Protein AF-A0A2V6MK51-F1 (afdb_monomer)

pLDDT: mean 79.99, std 15.11, range [35.91, 93.44]

Sequence (90 aa):
MAKEKPDLVYGTLDMLILKALQHDPRHGLAIADRIQQMSQDILRVEWGVSDNNRKARYYKLTSAGRKQLAAEKDHWLRITKGIDLVLSGT

Mean predicted aligned error: 8.59 Å

Nearest PDB structures (foldseek):
  6abq-assembly1_B  TM=6.740E-01  e=8.407E-03  Listeria monocytogenes
  4esb-assembly1_A-2  TM=6.647E-01  e=1.722E-02  Bacillus cereus ATCC 14579
  3hhh-assembly1_B  TM=6.522E-01  e=3.306E-02  Enterococcus faecalis
  4cdg-assembly1_A  TM=5.332E-01  e=4.789E-01  Homo sapiens
  3we3-assembly1_A  TM=4.317E-01  e=2.338E-01  Homo sapiens

Secondary structure (DSSP, 8-state):
-----------HHHHHHHHHHSSS---HHHHHHHHHHHTTTSEEEEEEE-TTS-EEEEEEE-HHHHHHHHHHHHHHHHHHHHHHHHHT--

Solvent-accessible surface area (backbone atoms only — not comparable to full-atom values): 5464 Å² total; per-residue (Å²): 131,88,77,79,74,75,94,60,84,75,46,73,66,56,54,42,52,50,64,55,42,70,85,48,94,68,56,71,68,59,42,50,56,44,40,41,68,73,43,75,63,23,43,45,77,43,83,45,71,41,98,84,76,40,85,39,82,43,81,41,71,29,77,59,24,51,52,50,53,51,52,54,51,53,50,50,55,50,51,52,50,53,49,48,54,59,69,70,65,118

Foldseek 3Di:
DDPPDDPDPQDPLNVLQCVLPVPHDDDPVSSVVSCVVVVVQQWDWDWDQDPVRDIDIDIDGDPVVVVVVVVVVVVVVVVVVVVCCVVVPD

Structure (mmCIF, N/CA/C/O backbone):
data_AF-A0A2V6MK51-F1
#
_entry.id   AF-A0A2V6MK51-F1
#
loop_
_atom_site.group_PDB
_atom_site.id
_atom_site.type_symbol
_atom_site.label_atom_id
_atom_site.label_alt_id
_atom_site.label_comp_id
_atom_site.label_asym_id
_atom_site.label_entity_id
_atom_site.label_seq_id
_atom_site.pdbx_PDB_ins_code
_atom_site.Cartn_x
_atom_site.Cartn_y
_atom_site.Cartn_z
_atom_site.occupancy
_atom_site.B_iso_or_equiv
_atom_site.auth_seq_id
_atom_site.auth_comp_id
_atom_site.auth_asym_id
_atom_site.auth_atom_id
_atom_site.pdbx_PDB_model_num
ATOM 1 N N . MET A 1 1 ? -0.843 -31.183 15.888 1.00 38.62 1 MET A N 1
ATOM 2 C CA . MET A 1 1 ? -0.132 -30.007 16.431 1.00 38.62 1 MET A CA 1
ATOM 3 C C . MET A 1 1 ? -0.908 -28.772 16.025 1.00 38.62 1 MET A C 1
ATOM 5 O O . MET A 1 1 ? -1.160 -28.604 14.836 1.00 38.62 1 MET A O 1
ATOM 9 N N . ALA A 1 2 ? -1.396 -28.008 17.001 1.00 42.25 2 ALA A N 1
ATOM 10 C CA . ALA A 1 2 ? -2.204 -26.822 16.756 1.00 42.25 2 ALA A CA 1
ATOM 11 C C . ALA A 1 2 ? -1.356 -25.778 16.025 1.00 42.25 2 ALA A C 1
ATOM 13 O O . ALA A 1 2 ? -0.287 -25.400 16.496 1.00 42.25 2 ALA A O 1
ATOM 14 N N . LYS A 1 3 ? -1.811 -25.351 14.847 1.00 37.09 3 LYS A N 1
ATOM 15 C CA . LYS A 1 3 ? -1.250 -24.187 14.172 1.00 37.09 3 LYS A CA 1
ATOM 16 C C . LYS A 1 3 ? -2.061 -23.005 14.678 1.00 37.09 3 LYS A C 1
ATOM 18 O O . LYS A 1 3 ? -3.126 -22.724 14.130 1.00 37.09 3 LYS A O 1
ATOM 23 N N . GLU A 1 4 ? -1.618 -22.410 15.781 1.00 40.84 4 GLU A N 1
ATOM 24 C CA . GLU A 1 4 ? -2.156 -21.129 16.232 1.00 40.84 4 GLU A CA 1
ATOM 25 C C . GLU A 1 4 ? -2.069 -20.162 15.050 1.00 40.84 4 GLU A C 1
ATOM 27 O O . GLU A 1 4 ? -0.994 -19.899 14.502 1.00 40.84 4 GLU A O 1
ATOM 32 N N . LYS A 1 5 ? -3.237 -19.740 14.560 1.00 38.09 5 LYS A N 1
ATOM 33 C CA . LYS A 1 5 ? -3.318 -18.661 13.583 1.00 38.09 5 LYS A CA 1
ATOM 34 C C . LYS A 1 5 ? -2.969 -17.397 14.354 1.00 38.09 5 LYS A C 1
ATOM 36 O O . LYS A 1 5 ? -3.576 -17.178 15.398 1.00 38.09 5 LYS A O 1
ATOM 41 N N . PRO A 1 6 ? -2.008 -16.595 13.885 1.00 35.91 6 PRO A N 1
ATOM 42 C CA . PRO A 1 6 ? -1.651 -15.396 14.608 1.00 35.91 6 PRO A CA 1
ATOM 43 C C . PRO A 1 6 ? -2.873 -14.477 14.631 1.00 35.91 6 PRO A C 1
ATOM 45 O O . PRO A 1 6 ? -3.488 -14.251 13.583 1.00 35.91 6 PRO A O 1
ATOM 48 N N . ASP A 1 7 ? -3.179 -13.934 15.810 1.00 40.69 7 ASP A N 1
ATOM 49 C CA . ASP A 1 7 ? -4.046 -12.768 16.039 1.00 40.69 7 ASP A CA 1
ATOM 50 C C . ASP A 1 7 ? -3.414 -11.499 15.431 1.00 40.69 7 ASP A C 1
ATOM 52 O O . ASP A 1 7 ? -3.309 -10.439 16.046 1.00 40.69 7 ASP A O 1
ATOM 56 N N . LEU A 1 8 ? -2.917 -11.614 14.201 1.00 40.25 8 LEU A N 1
ATOM 57 C CA . LEU A 1 8 ? -2.378 -10.511 13.442 1.00 40.25 8 LEU A CA 1
ATOM 58 C C . LEU A 1 8 ? -3.563 -9.821 12.782 1.00 40.25 8 LEU A C 1
ATOM 60 O O . LEU A 1 8 ? -4.261 -10.405 11.952 1.00 40.25 8 LEU A O 1
ATOM 64 N N . VAL A 1 9 ? -3.769 -8.558 13.136 1.00 49.22 9 VAL A N 1
ATOM 65 C CA . VAL A 1 9 ? -4.517 -7.610 12.313 1.00 49.22 9 VAL A CA 1
ATOM 66 C C . VAL A 1 9 ? -3.799 -7.567 10.965 1.00 49.22 9 VAL A C 1
ATOM 68 O O . VAL A 1 9 ? -2.823 -6.840 10.802 1.00 49.22 9 VAL A O 1
ATOM 71 N N . TYR A 1 10 ? -4.194 -8.439 10.034 1.00 47.81 10 TYR A N 1
ATOM 72 C CA . TYR A 1 10 ? -3.556 -8.540 8.728 1.00 47.81 10 TYR A CA 1
ATOM 73 C C . TYR A 1 10 ? -3.632 -7.170 8.062 1.00 47.81 10 TYR A C 1
ATOM 75 O O . TYR A 1 10 ? -4.723 -6.661 7.792 1.00 47.81 10 TYR A O 1
ATOM 83 N N . GLY A 1 11 ? -2.474 -6.556 7.826 1.00 64.62 11 GLY A N 1
ATOM 84 C CA . GLY A 1 11 ? -2.420 -5.263 7.162 1.00 64.62 11 GLY A CA 1
ATOM 85 C C . GLY A 1 11 ? -2.939 -5.366 5.727 1.00 64.62 11 GLY A C 1
ATOM 86 O O . GLY A 1 11 ? -2.906 -6.432 5.105 1.00 64.62 11 GLY A O 1
ATOM 87 N N . THR A 1 12 ? -3.362 -4.237 5.154 1.00 70.06 12 THR A N 1
ATOM 88 C CA . THR A 1 12 ? -3.787 -4.159 3.746 1.00 70.06 12 THR A CA 1
ATOM 89 C C . THR A 1 12 ? -2.714 -4.723 2.809 1.00 70.06 12 THR A C 1
ATOM 91 O O . THR A 1 12 ? -3.039 -5.437 1.868 1.00 70.06 12 THR A O 1
ATOM 94 N N . LEU A 1 13 ? -1.426 -4.488 3.093 1.00 74.56 13 LEU A N 1
ATOM 95 C CA . LEU A 1 13 ? -0.324 -5.024 2.290 1.00 74.56 13 LEU A CA 1
ATOM 96 C C . LEU A 1 13 ? -0.246 -6.557 2.332 1.00 74.56 13 LEU A C 1
ATOM 98 O O . LEU A 1 13 ? -0.115 -7.176 1.277 1.00 74.56 13 LEU A O 1
ATOM 102 N N . ASP A 1 14 ? -0.378 -7.168 3.509 1.00 78.81 14 ASP A N 1
ATOM 103 C CA . ASP A 1 14 ? -0.343 -8.628 3.648 1.00 78.81 14 ASP A CA 1
ATOM 104 C C . ASP A 1 14 ? -1.506 -9.264 2.890 1.00 78.81 14 ASP A C 1
ATOM 106 O O . ASP A 1 14 ? -1.321 -10.236 2.161 1.00 78.81 14 ASP A O 1
ATOM 110 N N . MET A 1 15 ? -2.693 -8.657 2.966 1.00 84.44 15 MET A N 1
ATOM 111 C CA . MET A 1 15 ? -3.852 -9.097 2.190 1.00 84.44 15 MET A CA 1
ATOM 112 C C . MET A 1 15 ? -3.644 -8.952 0.679 1.00 84.44 15 MET A C 1
ATOM 114 O O . MET A 1 15 ? -4.053 -9.830 -0.085 1.00 84.44 15 MET A O 1
ATOM 118 N N . LEU A 1 16 ? -2.969 -7.893 0.225 1.00 83.19 16 LEU A N 1
ATOM 119 C CA . LEU A 1 16 ? -2.613 -7.734 -1.186 1.00 83.19 16 LEU A CA 1
ATOM 120 C C . LEU A 1 16 ? -1.589 -8.785 -1.639 1.00 83.19 16 LEU A C 1
ATOM 122 O O . LEU A 1 16 ? -1.729 -9.321 -2.737 1.00 83.19 16 LEU A O 1
ATOM 126 N N . ILE A 1 17 ? -0.603 -9.122 -0.802 1.00 86.31 17 ILE A N 1
ATOM 127 C CA . ILE A 1 17 ? 0.377 -10.181 -1.085 1.00 86.31 17 ILE A CA 1
ATOM 128 C C . ILE A 1 17 ? -0.315 -11.546 -1.144 1.00 86.31 17 ILE A C 1
ATOM 130 O O . ILE A 1 17 ? -0.140 -12.274 -2.121 1.00 86.31 17 ILE A O 1
ATOM 134 N N . LEU A 1 18 ? -1.153 -11.878 -0.157 1.00 89.06 18 LEU A N 1
ATOM 135 C CA . LEU A 1 18 ? -1.911 -13.133 -0.131 1.00 89.06 18 LEU A CA 1
ATOM 136 C C . LEU A 1 18 ? -2.796 -13.271 -1.373 1.00 89.06 18 LEU A C 1
ATOM 138 O O . LEU A 1 18 ? -2.773 -14.299 -2.044 1.00 89.06 18 LEU A O 1
ATOM 142 N N . LYS A 1 19 ? -3.517 -12.209 -1.743 1.00 85.38 19 LYS A N 1
ATOM 143 C CA . LYS A 1 19 ? -4.364 -12.198 -2.940 1.00 85.38 19 LYS A CA 1
ATOM 144 C C . LYS A 1 19 ? -3.556 -12.214 -4.244 1.00 85.38 19 LYS A C 1
ATOM 146 O O . LYS A 1 19 ? -4.029 -12.752 -5.244 1.00 85.38 19 LYS A O 1
ATOM 151 N N . ALA A 1 20 ? -2.330 -11.690 -4.257 1.00 88.56 20 ALA A N 1
ATOM 152 C CA . ALA A 1 20 ? -1.418 -11.854 -5.389 1.00 88.56 20 ALA A CA 1
ATOM 153 C C . ALA A 1 20 ? -0.942 -13.311 -5.539 1.00 88.56 20 ALA A C 1
ATOM 155 O O . ALA A 1 20 ? -0.780 -13.785 -6.662 1.00 88.56 20 ALA A O 1
ATOM 156 N N . LEU A 1 21 ? -0.767 -14.027 -4.428 1.00 93.06 21 LEU A N 1
ATOM 157 C CA . LEU A 1 21 ? -0.286 -15.411 -4.381 1.00 93.06 21 LEU A CA 1
ATOM 158 C C . LEU A 1 21 ? -1.401 -16.469 -4.389 1.00 93.06 21 LEU A C 1
ATOM 160 O O . LEU A 1 21 ? -1.102 -17.657 -4.397 1.00 93.06 21 LEU A O 1
ATOM 164 N N . GLN A 1 22 ? -2.676 -16.067 -4.415 1.00 93.44 22 GLN A N 1
ATOM 165 C CA . GLN A 1 22 ? -3.816 -16.973 -4.199 1.00 93.44 22 GLN A CA 1
ATOM 166 C C . GLN A 1 22 ? -3.958 -18.112 -5.224 1.00 93.44 22 GLN A C 1
ATOM 168 O O . GLN A 1 22 ? -4.690 -19.063 -4.969 1.00 93.44 22 GLN A O 1
ATOM 173 N N . HIS A 1 23 ? -3.325 -17.993 -6.393 1.00 86.00 23 HIS A N 1
ATOM 174 C CA . HIS A 1 23 ? -3.422 -18.984 -7.468 1.00 86.00 23 HIS A CA 1
ATOM 175 C C . HIS A 1 23 ? -2.125 -19.771 -7.657 1.00 86.00 23 HIS A C 1
ATOM 177 O O . HIS A 1 23 ? -2.181 -20.988 -7.744 1.00 86.00 23 HIS A O 1
ATOM 183 N N . ASP A 1 24 ? -0.976 -19.091 -7.662 1.00 88.00 24 ASP A N 1
ATOM 184 C CA . ASP A 1 24 ? 0.333 -19.689 -7.933 1.00 88.00 24 ASP A CA 1
ATOM 185 C C . ASP A 1 24 ? 1.444 -18.908 -7.213 1.00 88.00 24 ASP A C 1
ATOM 187 O O . ASP A 1 24 ? 1.289 -17.696 -6.987 1.00 88.00 24 ASP A O 1
ATOM 191 N N . PRO A 1 25 ? 2.596 -19.542 -6.912 1.00 92.94 25 PRO A N 1
ATOM 192 C CA . PRO A 1 25 ? 3.797 -18.829 -6.493 1.00 92.94 25 PRO A CA 1
ATOM 193 C C . PRO A 1 25 ? 4.207 -17.778 -7.535 1.00 92.94 25 PRO A C 1
ATOM 195 O O . PRO A 1 25 ? 4.283 -18.061 -8.730 1.00 92.94 25 PRO A O 1
ATOM 198 N N . ARG A 1 26 ? 4.513 -16.554 -7.088 1.00 90.19 26 ARG A N 1
ATOM 199 C CA . ARG A 1 26 ? 4.956 -15.454 -7.960 1.00 90.19 26 ARG A CA 1
ATOM 200 C C . ARG A 1 26 ? 6.301 -14.904 -7.511 1.00 90.19 26 ARG A C 1
ATOM 202 O O . ARG A 1 26 ? 6.562 -14.777 -6.318 1.00 90.19 26 ARG A O 1
ATOM 209 N N . HIS A 1 27 ? 7.138 -14.516 -8.470 1.00 89.12 27 HIS A N 1
ATOM 210 C CA . HIS A 1 27 ? 8.370 -13.784 -8.181 1.00 89.12 27 HIS A CA 1
ATOM 211 C C . HIS A 1 27 ? 8.061 -12.351 -7.712 1.00 89.12 27 HIS A C 1
ATOM 213 O O . HIS A 1 27 ? 7.036 -11.773 -8.080 1.00 89.12 27 HIS A O 1
ATOM 219 N N . GLY A 1 28 ? 8.978 -11.739 -6.953 1.00 84.75 28 GLY A N 1
ATOM 220 C CA . GLY A 1 28 ? 8.760 -10.427 -6.322 1.00 84.75 28 GLY A CA 1
ATOM 221 C C . GLY A 1 28 ? 8.305 -9.320 -7.283 1.00 84.75 28 GLY A C 1
ATOM 222 O O . GLY A 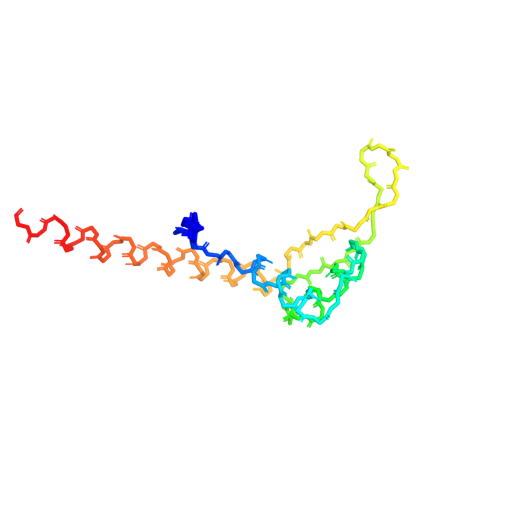1 28 ? 7.422 -8.539 -6.944 1.00 84.75 28 GLY A O 1
ATOM 223 N N . LEU A 1 29 ? 8.830 -9.295 -8.514 1.00 84.00 29 LEU A N 1
ATOM 224 C CA . LEU A 1 29 ? 8.381 -8.342 -9.540 1.00 84.00 29 LEU A CA 1
ATOM 225 C C . LEU A 1 29 ? 6.903 -8.541 -9.946 1.00 84.00 29 LEU A C 1
ATOM 227 O O . LEU A 1 29 ? 6.172 -7.563 -10.043 1.00 84.00 29 LEU A O 1
ATOM 231 N N . ALA A 1 30 ? 6.432 -9.781 -10.098 1.00 86.94 30 ALA A N 1
ATOM 232 C CA . ALA A 1 30 ? 5.035 -10.062 -10.429 1.00 86.94 30 ALA A CA 1
ATOM 233 C C . ALA A 1 30 ? 4.092 -9.752 -9.257 1.00 86.94 30 ALA A C 1
ATOM 235 O O . ALA A 1 30 ? 2.939 -9.383 -9.477 1.00 86.94 30 ALA A O 1
ATOM 236 N N . ILE A 1 31 ? 4.575 -9.870 -8.014 1.00 88.81 31 ILE A N 1
ATOM 237 C CA . ILE A 1 31 ? 3.840 -9.412 -6.828 1.00 88.81 31 ILE A CA 1
ATOM 238 C C . ILE A 1 31 ? 3.701 -7.886 -6.865 1.00 88.81 31 ILE A C 1
ATOM 240 O O . ILE A 1 31 ? 2.598 -7.378 -6.684 1.00 88.81 31 ILE A O 1
ATOM 244 N N . ALA A 1 32 ? 4.783 -7.162 -7.168 1.00 84.44 32 ALA A N 1
ATOM 245 C CA . ALA A 1 32 ? 4.775 -5.702 -7.266 1.00 84.44 32 ALA A CA 1
ATOM 246 C C . ALA A 1 32 ? 3.765 -5.191 -8.302 1.00 84.44 32 ALA A C 1
ATOM 248 O O . ALA A 1 32 ? 2.948 -4.320 -7.998 1.00 84.44 32 ALA A O 1
ATOM 249 N N . ASP A 1 33 ? 3.781 -5.777 -9.501 1.00 86.12 33 ASP A N 1
ATOM 250 C CA . ASP A 1 33 ? 2.868 -5.401 -10.580 1.00 86.12 33 ASP A CA 1
ATOM 251 C C . ASP A 1 33 ? 1.407 -5.710 -10.199 1.00 86.12 33 ASP A C 1
ATOM 253 O O . ASP A 1 33 ? 0.494 -4.930 -10.483 1.00 86.12 33 ASP A O 1
ATOM 257 N N . ARG A 1 34 ? 1.168 -6.820 -9.485 1.00 87.19 34 ARG A N 1
ATOM 258 C CA . ARG A 1 34 ? -0.171 -7.197 -9.020 1.00 87.19 34 ARG A CA 1
ATOM 259 C C . ARG A 1 34 ? -0.687 -6.276 -7.916 1.00 87.19 34 ARG A C 1
ATOM 261 O O . ARG A 1 34 ? -1.848 -5.876 -7.964 1.00 87.19 34 ARG A O 1
ATOM 268 N N . ILE A 1 35 ? 0.169 -5.901 -6.966 1.00 85.38 35 ILE A N 1
ATOM 269 C CA . ILE A 1 35 ? -0.144 -4.907 -5.933 1.00 85.38 35 ILE A CA 1
ATOM 270 C C . ILE A 1 35 ? -0.510 -3.580 -6.596 1.00 85.38 35 ILE A C 1
ATOM 272 O O . ILE A 1 35 ? -1.552 -3.022 -6.269 1.00 85.38 35 ILE A O 1
ATOM 276 N N . GLN A 1 36 ? 0.275 -3.110 -7.573 1.00 83.31 36 GLN A N 1
ATOM 277 C CA . GLN A 1 36 ? -0.019 -1.873 -8.299 1.00 83.31 36 GLN A CA 1
ATOM 278 C C . GLN A 1 36 ? -1.416 -1.905 -8.934 1.00 83.31 36 GLN A C 1
ATOM 280 O O . GLN A 1 36 ? -2.213 -1.001 -8.689 1.00 83.31 36 GLN A O 1
ATOM 285 N N . GLN A 1 37 ? -1.740 -2.968 -9.678 1.00 84.12 37 GLN A N 1
ATOM 286 C CA . GLN A 1 37 ? -3.062 -3.152 -10.293 1.00 84.12 37 GLN A CA 1
ATOM 287 C C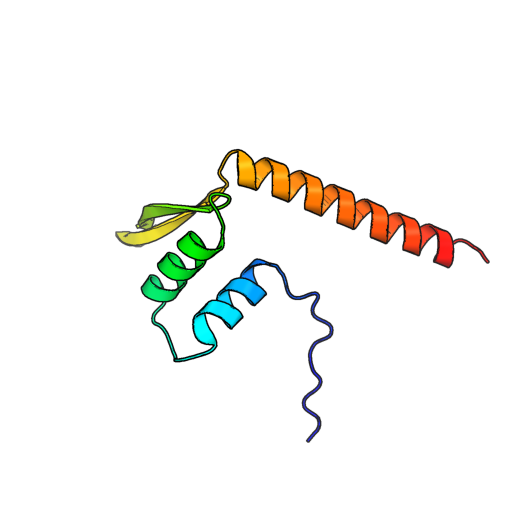 . GLN A 1 37 ? -4.201 -3.136 -9.266 1.00 84.12 37 GLN A C 1
ATOM 289 O O . GLN A 1 37 ? -5.245 -2.531 -9.493 1.00 84.12 37 GLN A O 1
ATOM 294 N N . MET A 1 38 ? -4.013 -3.821 -8.139 1.00 81.75 38 MET A N 1
ATOM 295 C CA . MET A 1 38 ? -5.055 -3.987 -7.128 1.00 81.75 38 MET A CA 1
ATOM 296 C C . MET A 1 38 ? -5.218 -2.773 -6.216 1.00 81.75 38 MET A C 1
ATOM 298 O O . MET A 1 38 ? -6.278 -2.597 -5.629 1.00 81.75 38 MET A O 1
ATOM 302 N N . SER A 1 39 ? -4.177 -1.950 -6.100 1.00 78.44 39 SER A N 1
ATOM 303 C CA . SER A 1 39 ? -4.136 -0.775 -5.232 1.00 78.44 39 SER A CA 1
ATOM 304 C C . SER A 1 39 ? -4.962 0.411 -5.746 1.00 78.44 39 SER A C 1
ATOM 306 O O . SER A 1 39 ? -5.036 1.423 -5.064 1.00 78.44 39 SER A O 1
ATOM 308 N N . GLN A 1 40 ? -5.585 0.314 -6.928 1.00 77.00 40 GLN A N 1
ATOM 309 C CA . GLN A 1 40 ? -6.504 1.333 -7.461 1.00 77.00 40 GLN A CA 1
ATOM 310 C C . GLN A 1 40 ? -5.958 2.778 -7.359 1.00 77.00 40 GLN A C 1
ATOM 312 O O . GLN A 1 40 ? -6.655 3.677 -6.903 1.00 77.00 40 GLN A O 1
ATOM 317 N N . ASP A 1 41 ? -4.705 2.993 -7.778 1.00 78.06 41 ASP A N 1
ATOM 318 C CA . ASP A 1 41 ? -4.012 4.297 -7.784 1.00 78.06 41 ASP A CA 1
ATOM 319 C C . ASP A 1 41 ? -3.613 4.865 -6.405 1.00 78.06 41 ASP A C 1
ATOM 321 O O . ASP A 1 41 ? -3.200 6.016 -6.300 1.00 78.06 41 ASP A O 1
ATOM 325 N N . ILE A 1 42 ? -3.656 4.088 -5.318 1.00 83.00 42 ILE A N 1
ATOM 326 C CA . ILE A 1 42 ? -3.152 4.558 -4.008 1.00 83.00 42 ILE A CA 1
ATOM 327 C C . IL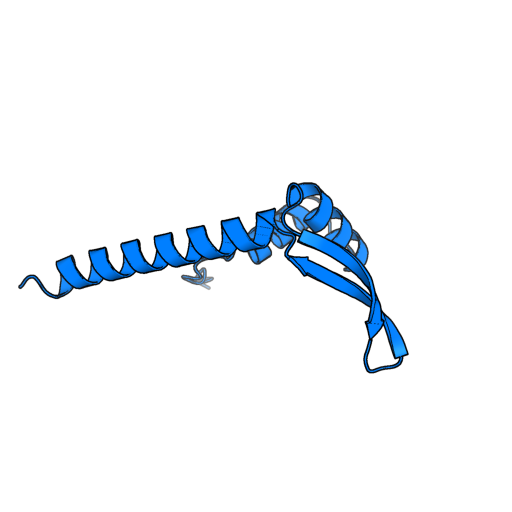E A 1 42 ? -1.638 4.356 -3.852 1.00 83.00 42 ILE A C 1
ATOM 329 O O . ILE A 1 42 ? -0.971 5.104 -3.127 1.00 83.00 42 ILE A O 1
ATOM 333 N N . LEU A 1 43 ? -1.079 3.387 -4.582 1.00 86.00 43 LEU A N 1
ATOM 334 C CA . LEU A 1 43 ? 0.352 3.118 -4.671 1.00 86.00 43 LEU A CA 1
ATOM 335 C C . LEU A 1 43 ? 0.843 3.322 -6.102 1.00 86.00 43 LEU A C 1
ATOM 337 O O . LEU A 1 43 ? 0.312 2.761 -7.058 1.00 86.00 43 LEU A O 1
ATOM 341 N N . ARG A 1 44 ? 1.927 4.082 -6.233 1.00 86.31 44 ARG A N 1
ATOM 342 C CA . ARG A 1 44 ? 2.690 4.227 -7.467 1.00 86.31 44 ARG A CA 1
ATOM 343 C C . ARG A 1 44 ? 3.970 3.416 -7.364 1.00 86.31 44 ARG A C 1
ATOM 345 O O . ARG A 1 44 ? 4.694 3.529 -6.377 1.00 86.31 44 ARG A O 1
ATOM 352 N N . VAL A 1 45 ? 4.249 2.619 -8.390 1.00 86.25 45 VAL A N 1
ATOM 353 C CA . VAL A 1 45 ? 5.445 1.777 -8.458 1.00 86.25 45 VAL A CA 1
ATOM 354 C C . VAL A 1 45 ? 6.374 2.309 -9.541 1.00 86.25 45 VAL A C 1
ATOM 356 O O . VAL A 1 45 ? 5.976 2.459 -10.695 1.00 86.25 45 VAL A O 1
ATOM 359 N N . GLU A 1 46 ? 7.620 2.589 -9.174 1.00 88.00 46 GLU A N 1
ATOM 360 C CA . GLU A 1 46 ? 8.642 3.123 -10.078 1.00 88.00 46 GLU A CA 1
ATOM 361 C C . GLU A 1 46 ? 9.917 2.284 -10.003 1.00 88.00 46 GLU A C 1
ATOM 363 O O . GLU A 1 46 ? 10.192 1.633 -8.996 1.00 88.00 46 GLU A O 1
ATOM 368 N N . TRP A 1 47 ? 10.701 2.275 -11.078 1.00 89.50 47 TRP A N 1
ATOM 369 C CA . TRP A 1 47 ? 12.045 1.707 -11.039 1.00 89.50 47 TRP A CA 1
ATOM 370 C C . TRP A 1 47 ? 13.021 2.710 -10.426 1.00 89.50 47 TRP A C 1
ATOM 372 O O . TRP A 1 47 ? 12.963 3.899 -10.730 1.00 89.50 47 TRP A O 1
ATOM 382 N N . GLY A 1 48 ? 13.940 2.214 -9.607 1.00 88.88 48 GLY A N 1
ATOM 383 C CA . GLY A 1 48 ? 15.057 2.979 -9.068 1.00 88.88 48 GLY A CA 1
ATOM 384 C C . GLY A 1 48 ? 16.305 2.116 -8.931 1.00 88.88 48 GLY A C 1
ATOM 385 O O . GLY A 1 48 ? 16.289 0.916 -9.224 1.00 88.88 48 GLY A O 1
ATOM 386 N N . VAL A 1 49 ? 17.388 2.742 -8.486 1.00 91.25 49 VAL A N 1
ATOM 387 C CA . VAL A 1 49 ? 18.637 2.064 -8.133 1.00 91.25 49 VAL A CA 1
ATOM 388 C C . VAL A 1 49 ? 18.668 1.931 -6.615 1.00 91.25 49 VAL A C 1
ATOM 390 O O . VAL A 1 49 ? 18.554 2.935 -5.921 1.00 91.25 49 VAL A O 1
ATOM 393 N N . SER A 1 50 ? 18.761 0.699 -6.116 1.00 88.62 50 SER A N 1
ATOM 394 C CA . SER A 1 50 ? 18.904 0.413 -4.689 1.00 88.62 50 SER A CA 1
ATOM 395 C C . SER A 1 50 ? 20.297 0.752 -4.176 1.00 88.62 50 SER A C 1
ATOM 397 O O . SER A 1 50 ? 21.240 0.880 -4.952 1.00 88.62 50 SER A O 1
ATOM 399 N N . ASP A 1 51 ? 20.442 0.811 -2.853 1.00 87.56 51 ASP A N 1
ATOM 400 C CA . ASP A 1 51 ? 21.687 1.199 -2.170 1.00 87.56 51 ASP A CA 1
ATOM 401 C C . ASP A 1 51 ? 22.889 0.301 -2.519 1.00 87.56 51 ASP A C 1
ATOM 403 O O . ASP A 1 51 ? 24.041 0.708 -2.423 1.00 87.56 51 ASP A O 1
ATOM 407 N N . ASN A 1 52 ? 22.629 -0.923 -2.984 1.00 89.81 52 ASN A N 1
ATOM 408 C CA . ASN A 1 52 ? 23.633 -1.867 -3.486 1.00 89.81 52 ASN A CA 1
ATOM 409 C C . ASN A 1 52 ? 23.811 -1.829 -5.019 1.00 89.81 52 ASN A C 1
ATOM 411 O O . ASN A 1 52 ? 24.266 -2.805 -5.617 1.00 89.81 52 ASN A O 1
ATOM 415 N N . ASN A 1 53 ? 23.422 -0.724 -5.655 1.00 88.75 53 ASN A N 1
ATOM 416 C CA . ASN A 1 53 ? 23.545 -0.460 -7.086 1.00 88.75 53 ASN A CA 1
ATOM 417 C C . ASN A 1 53 ? 22.810 -1.466 -8.000 1.00 88.75 53 ASN A C 1
ATOM 419 O O . ASN A 1 53 ? 23.210 -1.701 -9.142 1.00 88.75 53 ASN A O 1
ATOM 423 N N . ARG A 1 54 ? 21.725 -2.081 -7.508 1.00 88.94 54 ARG A N 1
ATOM 424 C CA . ARG A 1 54 ? 20.853 -2.985 -8.282 1.00 88.94 54 ARG A CA 1
ATOM 425 C C . ARG A 1 54 ? 19.561 -2.270 -8.681 1.00 88.94 54 ARG A C 1
ATOM 427 O O . ARG A 1 54 ? 19.133 -1.323 -8.032 1.00 88.94 54 ARG A O 1
ATOM 434 N N . LYS A 1 55 ? 18.904 -2.710 -9.759 1.00 87.31 55 LYS A N 1
ATOM 435 C CA . LYS A 1 55 ? 17.570 -2.193 -10.111 1.00 87.31 55 LYS A CA 1
ATOM 436 C C . LYS A 1 55 ? 16.526 -2.756 -9.148 1.00 87.31 55 LYS A C 1
ATOM 438 O O . LYS A 1 55 ? 16.436 -3.972 -8.990 1.00 87.31 55 LYS A O 1
ATOM 443 N N . ALA A 1 56 ? 15.712 -1.882 -8.566 1.00 87.25 56 ALA A N 1
ATOM 444 C CA . ALA A 1 56 ? 14.645 -2.247 -7.640 1.00 87.25 56 ALA A CA 1
ATOM 445 C C . ALA A 1 56 ? 13.341 -1.497 -7.948 1.00 87.25 56 ALA A C 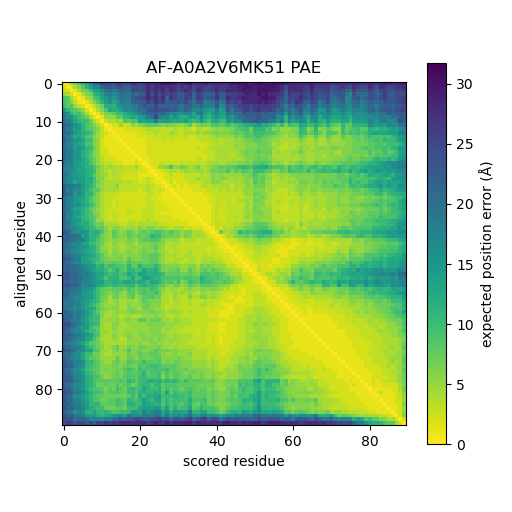1
ATOM 447 O O . ALA A 1 56 ? 13.347 -0.419 -8.548 1.00 87.25 56 ALA A O 1
ATOM 448 N N . ARG A 1 57 ? 12.211 -2.080 -7.531 1.00 84.75 57 ARG A N 1
ATOM 449 C CA . ARG A 1 57 ? 10.900 -1.419 -7.548 1.00 84.75 57 ARG A CA 1
ATOM 450 C C . ARG A 1 57 ? 10.725 -0.622 -6.257 1.00 84.75 57 ARG A C 1
ATOM 452 O O . ARG A 1 57 ? 10.832 -1.184 -5.171 1.00 84.75 57 ARG A O 1
ATOM 459 N N . TYR A 1 58 ? 10.415 0.661 -6.389 1.00 85.50 58 TYR A N 1
ATOM 460 C CA . TYR A 1 58 ? 10.087 1.561 -5.291 1.00 85.50 58 TYR A CA 1
ATOM 461 C C . TYR A 1 58 ? 8.586 1.825 -5.266 1.00 85.50 58 TYR A C 1
ATOM 463 O O . TYR A 1 58 ? 8.000 2.192 -6.285 1.00 85.50 58 TYR A O 1
ATOM 471 N N . TYR A 1 59 ? 7.984 1.674 -4.089 1.00 85.50 59 TYR A N 1
ATOM 472 C CA . TYR A 1 59 ? 6.578 1.982 -3.845 1.00 85.50 59 TYR A CA 1
ATOM 473 C C . TYR A 1 59 ? 6.466 3.378 -3.240 1.00 85.50 59 TYR A C 1
ATOM 475 O O . TYR A 1 59 ? 7.156 3.705 -2.275 1.00 85.50 59 TYR A O 1
ATOM 483 N N . LYS A 1 60 ? 5.586 4.205 -3.797 1.00 88.38 60 LYS A N 1
ATOM 484 C CA . LYS A 1 60 ? 5.306 5.562 -3.325 1.00 88.38 60 LYS A CA 1
ATOM 485 C C . LYS A 1 60 ? 3.809 5.732 -3.121 1.00 88.38 60 LYS A C 1
ATOM 487 O O . LYS A 1 60 ? 3.017 5.303 -3.956 1.00 88.38 60 LYS A O 1
ATOM 492 N N . LEU A 1 61 ? 3.417 6.408 -2.044 1.00 89.75 61 LEU A N 1
ATOM 493 C CA . LEU A 1 61 ? 2.026 6.818 -1.861 1.00 89.75 61 LEU A CA 1
ATOM 494 C C . LEU A 1 61 ? 1.666 7.903 -2.877 1.00 89.75 61 LEU A C 1
ATOM 496 O O . LEU A 1 61 ? 2.358 8.922 -2.983 1.00 89.75 61 LEU A O 1
ATOM 500 N N . THR A 1 62 ? 0.546 7.728 -3.570 1.00 90.44 62 THR A N 1
ATOM 501 C CA . THR A 1 62 ? -0.058 8.808 -4.358 1.00 90.44 62 THR A CA 1
ATOM 502 C C . THR A 1 62 ? -0.765 9.810 -3.443 1.00 90.44 62 THR A C 1
ATOM 504 O O . THR A 1 62 ? -0.834 9.644 -2.222 1.00 90.44 62 THR A O 1
ATOM 507 N N . SER A 1 63 ? -1.315 10.879 -4.019 1.00 91.38 63 SER A N 1
ATOM 508 C CA . SER A 1 63 ? -2.173 11.807 -3.274 1.00 91.38 63 SER A CA 1
ATOM 509 C C . SER A 1 63 ? -3.419 11.114 -2.713 1.00 91.38 63 SER A C 1
ATOM 511 O O . SER A 1 63 ? -3.804 11.402 -1.581 1.00 91.38 63 SER A O 1
ATOM 513 N N . ALA A 1 64 ? -4.011 10.178 -3.464 1.00 84.44 64 ALA A N 1
ATOM 514 C CA . ALA A 1 64 ? -5.125 9.358 -2.994 1.00 84.44 64 ALA A CA 1
ATOM 515 C C . ALA A 1 64 ? -4.683 8.424 -1.858 1.00 84.44 64 ALA A C 1
ATOM 517 O O . ALA A 1 64 ? -5.321 8.399 -0.808 1.00 84.44 64 ALA A O 1
ATOM 518 N N . GLY A 1 65 ? -3.532 7.757 -2.003 1.00 86.00 65 GLY A N 1
ATOM 519 C CA . GLY A 1 65 ? -3.005 6.877 -0.958 1.00 86.00 65 GLY A CA 1
ATOM 520 C C . GLY A 1 65 ? -2.648 7.590 0.340 1.00 86.00 65 GLY A C 1
ATOM 521 O O . GLY A 1 65 ? -2.901 7.058 1.416 1.00 86.00 65 GLY A O 1
ATOM 522 N N . ARG A 1 66 ? -2.148 8.831 0.280 1.00 91.12 66 ARG A N 1
ATOM 523 C CA . ARG A 1 66 ? -1.943 9.644 1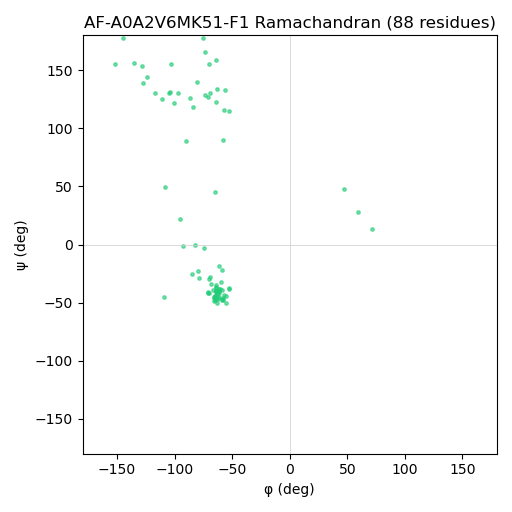.491 1.00 91.12 66 ARG A CA 1
ATOM 524 C C . ARG A 1 66 ? -3.259 9.980 2.198 1.00 91.12 66 ARG A C 1
ATOM 526 O O . ARG A 1 66 ? -3.301 9.930 3.424 1.00 91.12 66 ARG A O 1
ATOM 533 N N . LYS A 1 67 ? -4.324 10.295 1.447 1.00 84.38 67 LYS A N 1
ATOM 534 C CA . LYS A 1 67 ? -5.662 10.541 2.017 1.00 84.38 67 LYS A CA 1
ATOM 535 C C . LYS A 1 67 ? -6.233 9.282 2.667 1.00 84.38 67 LYS A C 1
ATOM 537 O O . LYS A 1 67 ? -6.734 9.361 3.783 1.00 84.38 67 LYS A O 1
ATOM 542 N N . GLN A 1 68 ? -6.112 8.134 2.000 1.00 82.31 68 GLN A N 1
ATOM 543 C CA . GLN A 1 68 ? -6.548 6.856 2.558 1.00 82.31 68 GLN A CA 1
ATOM 544 C C . GLN A 1 68 ? -5.776 6.505 3.833 1.00 82.31 68 GLN A C 1
ATOM 546 O O . GLN A 1 68 ? -6.397 6.173 4.835 1.00 82.31 68 GLN A O 1
ATOM 551 N N . LEU A 1 69 ? -4.448 6.662 3.842 1.00 85.69 69 LEU A N 1
ATOM 552 C CA . LEU A 1 69 ? -3.636 6.410 5.035 1.00 85.69 69 LEU A CA 1
ATOM 553 C C . LEU A 1 69 ? -4.054 7.293 6.221 1.00 85.69 69 LEU A C 1
ATOM 555 O O . LEU A 1 69 ? -4.053 6.831 7.359 1.00 85.69 69 LEU A O 1
ATOM 559 N N . ALA A 1 70 ? -4.397 8.560 5.976 1.00 85.31 70 ALA A N 1
ATOM 560 C CA . ALA A 1 70 ? -4.913 9.438 7.023 1.00 85.31 70 ALA A CA 1
ATOM 561 C C . ALA A 1 70 ? -6.265 8.937 7.562 1.00 85.31 70 ALA A C 1
ATOM 563 O O . ALA A 1 70 ? -6.421 8.798 8.771 1.00 85.31 70 ALA A O 1
ATOM 564 N N . ALA A 1 71 ? -7.196 8.571 6.675 1.00 80.75 71 ALA A N 1
ATOM 565 C CA . ALA A 1 71 ? -8.503 8.044 7.065 1.00 80.75 71 ALA A CA 1
ATOM 566 C C . ALA A 1 71 ? -8.407 6.719 7.844 1.00 80.75 71 ALA A C 1
ATOM 568 O O . ALA A 1 71 ? -9.116 6.533 8.831 1.00 80.75 71 ALA A O 1
ATOM 569 N N . GLU A 1 72 ? -7.514 5.810 7.440 1.00 79.50 72 GLU A N 1
ATOM 570 C CA 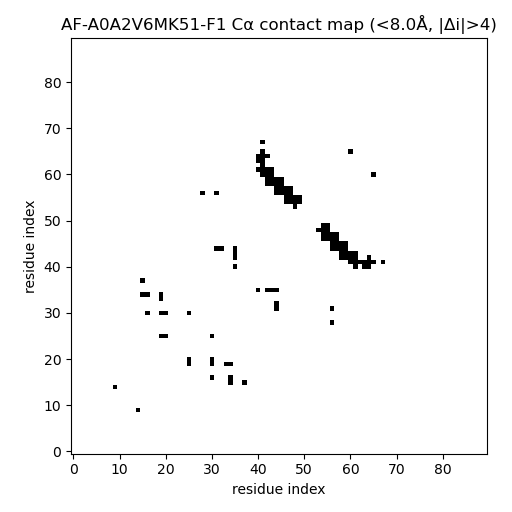. GLU A 1 72 ? -7.264 4.548 8.148 1.00 79.50 72 GLU A CA 1
ATOM 571 C C . GLU A 1 72 ? -6.685 4.790 9.551 1.00 79.50 72 GLU A C 1
ATOM 573 O O . GLU A 1 72 ? -7.112 4.148 10.512 1.00 79.50 72 GLU A O 1
ATOM 578 N N . LYS A 1 73 ? -5.773 5.762 9.704 1.00 83.38 73 LYS A N 1
ATOM 579 C CA . LYS A 1 73 ? -5.248 6.168 11.020 1.00 83.38 73 LYS A CA 1
ATOM 580 C C . LYS A 1 73 ? -6.340 6.747 11.917 1.00 83.38 73 LYS A C 1
ATOM 582 O O . LYS A 1 73 ? -6.426 6.366 13.082 1.00 83.38 73 LYS A O 1
ATOM 587 N N . ASP A 1 74 ? -7.184 7.624 11.382 1.00 81.44 74 ASP A N 1
ATOM 588 C CA . ASP A 1 74 ? -8.297 8.215 12.133 1.00 81.44 74 ASP A CA 1
ATOM 589 C C . ASP A 1 74 ? -9.312 7.151 12.560 1.00 81.44 74 ASP A C 1
ATOM 591 O O . ASP A 1 74 ? -9.807 7.165 13.690 1.00 81.44 74 ASP A O 1
ATOM 595 N N . HIS A 1 75 ? -9.588 6.190 11.677 1.00 77.38 75 HIS A N 1
ATOM 596 C CA . HIS A 1 75 ? -10.450 5.053 11.971 1.00 77.38 75 HIS A CA 1
ATOM 597 C C . HIS A 1 75 ? -9.878 4.192 13.101 1.00 77.38 75 HIS A C 1
ATOM 599 O O . HIS A 1 75 ? -10.591 3.883 14.056 1.00 77.38 75 HIS A O 1
ATOM 605 N N . TRP A 1 76 ? -8.584 3.863 13.038 1.00 81.31 76 TRP A N 1
ATOM 606 C CA . TRP A 1 76 ? -7.904 3.117 14.095 1.00 81.31 76 TRP A CA 1
ATOM 607 C C . TRP A 1 76 ? -7.980 3.842 15.442 1.00 81.31 76 TRP A C 1
ATOM 609 O O . TRP A 1 76 ? -8.404 3.252 16.432 1.00 81.31 76 TRP A O 1
ATOM 619 N N . LEU A 1 77 ? -7.677 5.145 15.471 1.00 83.25 77 LEU A N 1
ATOM 620 C CA . LEU A 1 77 ? -7.784 5.966 16.682 1.00 83.25 77 LEU A CA 1
ATOM 621 C C . LEU A 1 77 ? -9.208 6.002 17.247 1.00 83.25 77 LEU A C 1
ATOM 623 O O . LEU A 1 77 ? -9.396 6.115 18.457 1.00 83.25 77 LEU A O 1
ATOM 627 N N . ARG A 1 78 ? -10.229 5.935 16.388 1.00 81.75 78 ARG A N 1
ATOM 628 C CA . ARG A 1 7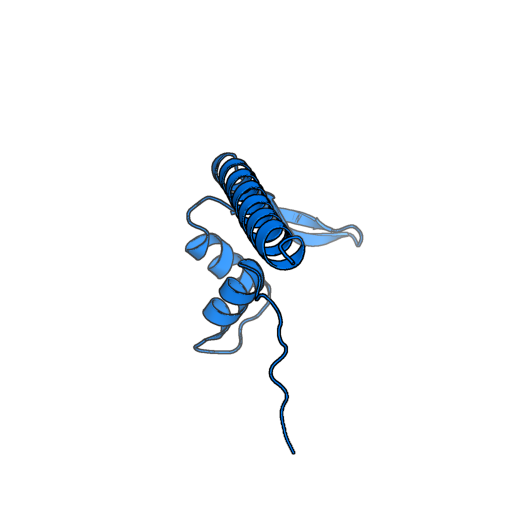8 ? -11.625 5.879 16.826 1.00 81.75 78 ARG A CA 1
ATOM 629 C C . ARG A 1 78 ? -11.958 4.536 17.474 1.00 81.75 78 ARG A C 1
ATOM 631 O O . ARG A 1 78 ? -12.645 4.532 18.493 1.00 81.75 78 ARG A O 1
ATOM 638 N N . ILE A 1 79 ? -11.461 3.430 16.920 1.00 81.94 79 ILE A N 1
ATOM 639 C CA . ILE A 1 79 ? -11.629 2.094 17.507 1.00 81.94 79 ILE A CA 1
ATOM 640 C C . ILE A 1 79 ? -10.948 2.029 18.871 1.00 81.94 79 ILE A C 1
ATOM 642 O O . ILE A 1 79 ? -11.594 1.642 19.841 1.00 81.94 79 ILE A O 1
ATOM 646 N N . THR A 1 80 ? -9.682 2.443 18.971 1.00 86.69 80 THR A N 1
ATOM 647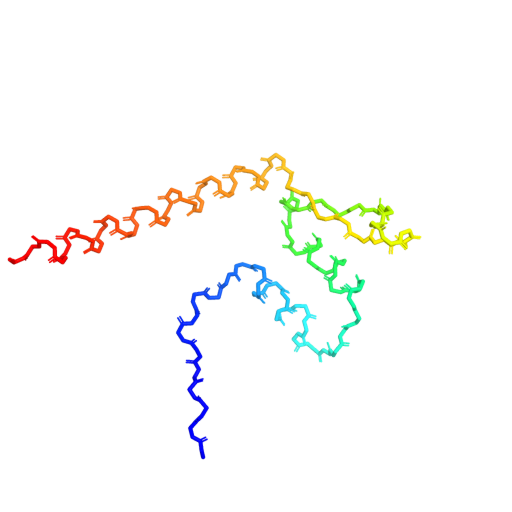 C CA . THR A 1 80 ? -8.945 2.369 20.241 1.00 86.69 80 THR A CA 1
ATOM 648 C C . T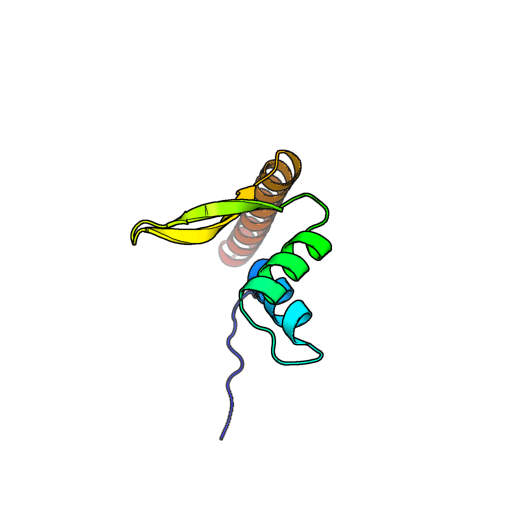HR A 1 80 ? -9.608 3.218 21.315 1.00 86.69 80 THR A C 1
ATOM 650 O O . THR A 1 80 ? -9.806 2.735 22.418 1.00 86.69 80 THR A O 1
ATOM 653 N N . LYS A 1 81 ? -10.071 4.430 20.980 1.00 87.25 81 LYS A N 1
ATOM 654 C CA . LYS A 1 81 ? -10.845 5.265 21.913 1.00 87.25 81 LYS A CA 1
ATOM 655 C C . LYS A 1 81 ? -12.149 4.604 22.353 1.00 87.25 81 LYS A C 1
ATOM 657 O O . LYS A 1 81 ? -12.533 4.734 23.506 1.00 87.25 81 LYS A O 1
ATOM 662 N N . GLY A 1 82 ? -12.849 3.928 21.442 1.00 88.62 82 GLY A N 1
ATOM 663 C CA . GLY A 1 82 ? -14.066 3.190 21.776 1.00 88.62 82 GLY A CA 1
ATOM 664 C C . GLY A 1 82 ? -13.794 2.041 22.748 1.00 88.62 82 GLY A C 1
ATOM 665 O O . GLY A 1 82 ? -14.539 1.871 23.705 1.00 88.62 82 GLY A O 1
ATOM 666 N N . ILE A 1 83 ? -12.706 1.298 22.531 1.00 90.25 83 ILE A N 1
ATOM 667 C CA . ILE A 1 83 ? -12.258 0.236 23.439 1.00 90.25 83 ILE A CA 1
ATOM 668 C C . ILE A 1 83 ? -11.854 0.829 24.789 1.00 90.25 83 ILE A C 1
ATOM 670 O O . ILE A 1 83 ? -12.332 0.349 25.809 1.00 90.25 83 ILE A O 1
ATOM 674 N N . ASP A 1 84 ? -11.055 1.897 24.800 1.00 89.38 84 ASP A N 1
ATOM 675 C CA . ASP A 1 84 ? -10.658 2.587 26.028 1.00 89.38 84 ASP A CA 1
ATOM 676 C C . ASP A 1 84 ? -11.882 3.028 26.827 1.00 89.38 84 ASP A C 1
ATOM 678 O O . ASP A 1 84 ? -11.921 2.782 28.021 1.00 89.38 84 ASP A O 1
ATOM 682 N N . LEU A 1 85 ? -12.912 3.591 26.185 1.00 89.31 85 LEU A N 1
ATOM 683 C CA . LEU A 1 85 ? -14.158 3.985 26.853 1.00 89.31 85 LEU A CA 1
ATOM 684 C C . LEU A 1 85 ? -14.900 2.800 27.489 1.00 89.31 85 LEU A C 1
ATOM 686 O O . LEU A 1 85 ? -15.478 2.952 28.563 1.00 89.31 85 LEU A O 1
ATOM 690 N N . VAL A 1 86 ? -14.899 1.635 26.834 1.00 92.88 86 VAL A N 1
ATOM 691 C CA . VAL A 1 86 ? -15.503 0.401 27.366 1.00 92.88 86 VAL A CA 1
ATOM 692 C C . VAL A 1 86 ? -14.678 -0.143 28.535 1.00 92.88 86 VAL A C 1
ATOM 694 O O . VAL A 1 86 ? -15.244 -0.564 29.538 1.00 92.88 86 VAL A O 1
ATOM 697 N N . LEU A 1 87 ? -13.348 -0.113 28.428 1.00 88.69 87 LEU A N 1
ATOM 698 C CA . LEU A 1 87 ? -12.429 -0.637 29.442 1.00 88.69 87 LEU A CA 1
ATOM 699 C C . LEU A 1 87 ? -12.242 0.310 30.639 1.00 88.69 87 LEU A C 1
ATOM 701 O O . LEU A 1 87 ? -11.996 -0.161 31.743 1.00 88.69 87 LEU A O 1
ATOM 705 N N . SER A 1 88 ? -12.382 1.624 30.447 1.00 85.19 88 SER A N 1
ATOM 706 C CA . SER A 1 88 ? -12.356 2.640 31.509 1.00 85.19 88 SER A CA 1
ATOM 707 C C . SER A 1 88 ? -13.703 2.787 32.229 1.00 85.19 88 SER A C 1
ATOM 709 O O . SER A 1 88 ? -13.843 3.646 33.095 1.00 85.19 88 SER A O 1
ATOM 711 N N . GLY A 1 89 ? -14.708 2.012 31.811 1.00 66.94 89 GLY A N 1
ATOM 712 C CA . GLY A 1 89 ? -16.092 2.048 32.272 1.00 66.94 89 GLY A CA 1
ATOM 713 C C . GLY A 1 89 ? -16.491 0.849 33.135 1.00 66.94 89 GLY A C 1
ATOM 714 O O . GLY A 1 89 ? -17.530 0.251 32.873 1.00 66.94 89 GLY A O 1
ATOM 715 N N . THR A 1 90 ? -15.676 0.528 34.147 1.00 51.88 90 THR A N 1
ATOM 716 C CA . THR A 1 90 ? -16.100 0.095 35.499 1.00 51.88 90 THR A CA 1
ATOM 717 C C . THR A 1 90 ? -15.124 0.671 36.509 1.00 51.88 90 THR A C 1
ATOM 719 O O . THR A 1 90 ? -13.906 0.540 36.259 1.00 51.88 90 THR A O 1
#

Radius of gyration: 17.81 Å; Cα contacts (8 Å, |Δi|>4): 61; chains: 1; bounding box: 40×42×46 Å